Protein AF-A0A2V9YM87-F1 (afdb_monomer)

Secondary structure (DSSP, 8-state):
--HHHHHHHHHHHHHHHHHHHHTTS-HHHHSSBPS------TTS----BHHHHHHHHHHHHHHHHHHHHT----TT---GGGGSHHHHHHHHHHHHHHHHHHHHHHHHTT-TT--

pLDDT: mean 88.63, std 9.69, range [52.72, 97.25]

Radius of gyration: 15.77 Å; Cα contacts (8 Å, |Δi|>4): 75; chains: 1; bounding box: 38×36×39 Å

Structure (mmCIF, N/CA/C/O backbone):
data_AF-A0A2V9YM87-F1
#
_entry.id   AF-A0A2V9YM87-F1
#
loop_
_atom_site.group_PDB
_atom_site.id
_atom_site.type_symbol
_atom_site.label_atom_id
_atom_site.label_alt_id
_atom_site.label_comp_id
_atom_site.label_asym_id
_atom_site.label_entity_id
_atom_site.label_seq_id
_atom_site.pdbx_PDB_ins_code
_atom_site.Cartn_x
_atom_site.Cartn_y
_atom_site.Cartn_z
_atom_site.occupancy
_atom_site.B_iso_or_equiv
_atom_site.auth_seq_id
_atom_site.auth_comp_id
_atom_site.auth_asym_id
_atom_site.auth_atom_id
_atom_site.pdbx_PDB_model_num
ATOM 1 N N . MET A 1 1 ? 12.913 -17.941 -5.097 1.00 75.94 1 MET A N 1
ATOM 2 C CA . MET A 1 1 ? 12.942 -16.890 -4.069 1.00 75.94 1 MET A CA 1
ATOM 3 C C . MET A 1 1 ? 14.383 -16.559 -3.727 1.00 75.94 1 MET A C 1
ATOM 5 O O . MET A 1 1 ? 14.996 -17.252 -2.919 1.00 75.94 1 MET A O 1
ATOM 9 N N . ASP A 1 2 ? 14.921 -15.537 -4.379 1.00 90.88 2 ASP A N 1
ATOM 10 C CA . ASP A 1 2 ? 16.228 -14.939 -4.093 1.00 90.88 2 ASP A CA 1
ATOM 11 C C . ASP A 1 2 ? 16.101 -13.655 -3.238 1.00 90.88 2 ASP A C 1
ATOM 13 O O . ASP A 1 2 ? 15.045 -13.384 -2.662 1.00 90.88 2 ASP A O 1
ATOM 17 N N . LEU A 1 3 ? 17.192 -12.891 -3.081 1.00 89.88 3 LEU A N 1
ATOM 18 C CA . LEU A 1 3 ? 17.183 -11.644 -2.300 1.00 89.88 3 LEU A CA 1
ATOM 19 C C . LEU A 1 3 ? 16.298 -10.559 -2.921 1.00 89.88 3 LEU A C 1
ATOM 21 O O . LEU A 1 3 ? 15.679 -9.801 -2.178 1.00 89.88 3 LEU A O 1
ATOM 25 N N . PHE A 1 4 ? 16.215 -10.501 -4.250 1.00 88.38 4 PHE A N 1
ATOM 26 C CA . PHE A 1 4 ? 15.336 -9.563 -4.934 1.00 88.38 4 PHE A CA 1
ATOM 27 C C . PHE A 1 4 ? 13.874 -9.931 -4.682 1.00 88.38 4 PHE A C 1
ATOM 29 O O . PHE A 1 4 ? 13.101 -9.060 -4.301 1.00 88.38 4 PHE A O 1
ATOM 36 N N . ASP A 1 5 ? 13.514 -11.213 -4.794 1.00 87.06 5 ASP A N 1
ATOM 37 C CA . ASP A 1 5 ? 12.146 -11.675 -4.529 1.00 87.06 5 ASP A CA 1
ATOM 38 C C . ASP A 1 5 ? 11.716 -11.337 -3.093 1.00 87.06 5 ASP A C 1
ATOM 40 O O . ASP A 1 5 ? 10.591 -10.896 -2.852 1.00 87.06 5 ASP A O 1
ATOM 44 N N . ARG A 1 6 ? 12.634 -11.499 -2.127 1.00 88.12 6 ARG A N 1
ATOM 45 C CA . ARG A 1 6 ? 12.401 -11.111 -0.729 1.00 88.12 6 ARG A CA 1
ATOM 46 C C . ARG A 1 6 ? 12.211 -9.608 -0.583 1.00 88.12 6 ARG A C 1
ATOM 48 O O . ARG A 1 6 ? 11.285 -9.199 0.101 1.00 88.12 6 ARG A O 1
ATOM 55 N N . PHE A 1 7 ? 13.072 -8.801 -1.200 1.00 88.19 7 PHE A N 1
ATOM 56 C CA . PHE A 1 7 ? 12.981 -7.343 -1.141 1.00 88.19 7 PHE A CA 1
ATOM 57 C C . PHE A 1 7 ? 11.679 -6.834 -1.772 1.00 88.19 7 PHE A C 1
ATOM 59 O O . PHE A 1 7 ? 10.909 -6.143 -1.108 1.00 88.19 7 PHE A O 1
ATOM 66 N N . ALA A 1 8 ? 11.404 -7.233 -3.015 1.00 87.25 8 ALA A N 1
ATOM 67 C CA . ALA A 1 8 ? 10.246 -6.788 -3.782 1.00 87.25 8 ALA A CA 1
ATOM 68 C C . ALA A 1 8 ? 8.915 -7.212 -3.137 1.00 87.25 8 ALA A C 1
ATOM 70 O O . ALA A 1 8 ? 7.942 -6.469 -3.208 1.00 87.25 8 ALA A O 1
ATOM 71 N N . GLY A 1 9 ? 8.872 -8.380 -2.484 1.00 87.88 9 GLY A N 1
ATOM 72 C CA . GLY A 1 9 ? 7.667 -8.890 -1.822 1.00 87.88 9 GLY A CA 1
ATOM 73 C C . GLY A 1 9 ? 7.515 -8.520 -0.341 1.00 87.88 9 GLY A C 1
ATOM 74 O O . GLY A 1 9 ? 6.464 -8.797 0.239 1.00 87.88 9 GLY A O 1
ATOM 75 N N . ASN A 1 10 ? 8.531 -7.929 0.302 1.00 90.44 10 ASN A N 1
ATOM 76 C CA . ASN A 1 10 ? 8.540 -7.740 1.758 1.00 90.44 10 ASN A CA 1
ATOM 77 C C . ASN A 1 10 ? 7.395 -6.846 2.247 1.00 90.44 10 ASN A C 1
ATOM 79 O O . ASN A 1 10 ? 6.674 -7.216 3.173 1.00 90.44 10 ASN A O 1
ATOM 83 N N . ASP A 1 11 ? 7.241 -5.671 1.636 1.00 91.62 11 ASP A N 1
ATOM 84 C CA . ASP A 1 11 ? 6.172 -4.725 1.974 1.00 91.62 11 ASP A CA 1
ATOM 85 C C . ASP A 1 11 ? 4.790 -5.376 1.817 1.00 91.62 11 ASP A C 1
ATOM 87 O O . ASP A 1 11 ? 3.955 -5.333 2.720 1.00 91.62 11 ASP A O 1
ATOM 91 N N . SER A 1 12 ? 4.578 -6.063 0.699 1.00 92.25 12 SER A N 1
ATOM 92 C CA . SER A 1 12 ? 3.307 -6.694 0.339 1.00 92.25 12 SER A CA 1
ATOM 93 C C . SER A 1 12 ? 2.926 -7.806 1.297 1.00 92.25 12 SER A C 1
ATOM 95 O O . SER A 1 12 ? 1.762 -7.919 1.679 1.00 92.25 12 SER A O 1
ATOM 97 N N . TRP A 1 13 ? 3.906 -8.604 1.725 1.00 93.88 13 TRP A N 1
ATOM 98 C CA . TRP A 1 13 ? 3.692 -9.659 2.706 1.00 93.88 13 TRP A CA 1
ATOM 99 C C . TRP A 1 13 ? 3.226 -9.089 4.053 1.00 93.88 13 TRP A C 1
ATOM 101 O O . TRP A 1 13 ? 2.230 -9.567 4.603 1.00 93.88 13 TRP A O 1
ATOM 111 N N . HIS A 1 14 ? 3.887 -8.036 4.550 1.00 95.25 14 HIS A N 1
ATOM 112 C CA . HIS A 1 14 ? 3.524 -7.394 5.818 1.00 95.25 14 HIS A CA 1
ATOM 113 C C . HIS A 1 14 ? 2.173 -6.679 5.724 1.00 95.25 14 HIS A C 1
ATOM 115 O O . HIS A 1 14 ? 1.313 -6.870 6.584 1.00 95.25 14 HIS A O 1
ATOM 121 N N . THR A 1 15 ? 1.951 -5.900 4.665 1.00 95.81 15 THR A N 1
ATOM 122 C CA . THR A 1 15 ? 0.696 -5.167 4.469 1.00 95.81 15 THR A CA 1
ATOM 123 C C . THR A 1 15 ? -0.489 -6.114 4.283 1.00 95.81 15 THR A C 1
ATOM 125 O O . THR A 1 15 ? -1.556 -5.862 4.843 1.00 95.81 15 THR A O 1
ATOM 128 N N . ARG A 1 16 ? -0.312 -7.250 3.591 1.00 96.81 16 ARG A N 1
ATOM 12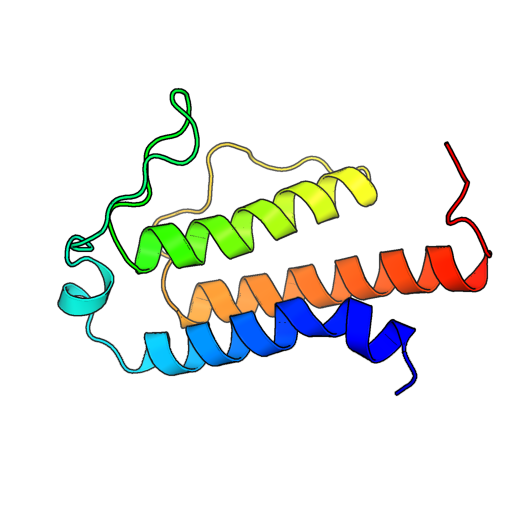9 C CA . ARG A 1 16 ? -1.343 -8.296 3.506 1.00 96.81 16 ARG A CA 1
ATOM 130 C C . ARG A 1 16 ? -1.719 -8.820 4.892 1.00 96.81 16 ARG A C 1
ATOM 132 O O . ARG A 1 16 ? -2.899 -8.810 5.221 1.00 96.81 16 ARG A O 1
ATOM 139 N N . HIS A 1 17 ? -0.740 -9.206 5.713 1.00 96.50 17 HIS A N 1
ATOM 140 C CA . HIS A 1 17 ? -1.018 -9.704 7.065 1.00 96.50 17 HIS A CA 1
ATOM 141 C C . HIS A 1 17 ? -1.747 -8.653 7.911 1.00 96.50 17 HIS A C 1
ATOM 143 O O . HIS A 1 17 ? -2.707 -8.974 8.608 1.00 96.50 17 HIS A O 1
ATOM 149 N N . LEU A 1 18 ? -1.348 -7.379 7.822 1.00 96.00 18 LEU A N 1
ATOM 150 C CA . LEU A 1 18 ? -2.046 -6.287 8.508 1.00 96.00 18 LEU A CA 1
ATOM 151 C C . LEU A 1 18 ? -3.513 -6.168 8.071 1.00 96.00 18 LEU A C 1
ATOM 153 O O . LEU A 1 18 ? -4.386 -5.988 8.919 1.00 96.00 18 LEU A O 1
ATOM 157 N N . LEU A 1 19 ? -3.795 -6.289 6.771 1.00 97.25 19 LEU A N 1
ATOM 158 C CA . LEU A 1 19 ? -5.157 -6.235 6.234 1.00 97.25 19 LEU A CA 1
ATOM 159 C C . LEU A 1 19 ? -5.995 -7.453 6.633 1.00 97.25 19 LEU A C 1
ATOM 161 O O . LEU A 1 19 ? -7.178 -7.300 6.933 1.00 97.25 19 LEU A O 1
ATOM 165 N N . GLU A 1 20 ? -5.393 -8.640 6.690 1.00 97.12 20 GLU A N 1
ATOM 166 C CA . GLU A 1 20 ? -6.047 -9.863 7.168 1.00 97.12 20 GLU A CA 1
ATOM 167 C C . GLU A 1 20 ? -6.448 -9.745 8.644 1.00 97.12 20 GLU A C 1
ATOM 169 O O . GLU A 1 20 ? -7.577 -10.079 9.001 1.00 97.12 20 GLU A O 1
ATOM 174 N N . TYR A 1 21 ? -5.587 -9.179 9.498 1.00 96.94 21 TYR A N 1
ATOM 175 C CA . TYR A 1 21 ? -5.966 -8.868 10.879 1.00 96.94 21 TYR A CA 1
ATOM 176 C C . TYR A 1 21 ? -7.046 -7.786 10.946 1.00 96.94 21 TYR A C 1
ATOM 178 O O . TYR A 1 21 ? -8.021 -7.933 11.686 1.00 96.94 21 TYR A O 1
ATOM 186 N N . ALA A 1 22 ? -6.917 -6.719 10.155 1.00 96.56 22 ALA A N 1
ATOM 187 C CA . ALA A 1 22 ? -7.901 -5.641 10.115 1.00 96.56 22 ALA A CA 1
ATOM 188 C C . ALA A 1 22 ? -9.290 -6.128 9.669 1.00 96.56 22 ALA A C 1
ATOM 190 O O . ALA A 1 22 ? -10.296 -5.611 10.146 1.00 96.56 22 ALA A O 1
ATOM 191 N N . ALA A 1 23 ? -9.361 -7.156 8.818 1.00 96.06 23 ALA A N 1
ATOM 192 C CA . ALA A 1 23 ? -10.611 -7.775 8.379 1.00 96.06 23 ALA A CA 1
ATOM 193 C C . ALA A 1 23 ? -11.397 -8.463 9.510 1.00 96.06 23 ALA A C 1
ATOM 195 O O . ALA A 1 23 ? -12.577 -8.757 9.330 1.00 96.06 23 ALA A O 1
ATOM 196 N N . THR A 1 24 ? -10.767 -8.716 10.663 1.00 96.81 24 THR A N 1
ATOM 197 C CA . THR A 1 24 ? -11.425 -9.283 11.856 1.00 96.81 24 THR A CA 1
ATOM 198 C C . THR A 1 24 ? -12.016 -8.222 12.790 1.00 96.81 24 THR A C 1
ATOM 200 O O . THR A 1 24 ? -12.698 -8.564 13.755 1.00 96.81 24 THR A O 1
ATOM 203 N N . LEU A 1 25 ? -11.752 -6.939 12.525 1.00 96.81 25 LEU A N 1
ATOM 204 C CA . LEU A 1 25 ? -12.196 -5.822 13.352 1.00 96.81 25 LEU A CA 1
ATOM 205 C C . LEU A 1 25 ? -13.575 -5.313 12.923 1.00 96.81 25 LEU A C 1
ATOM 207 O O . LEU A 1 25 ? -13.962 -5.386 11.759 1.00 96.81 25 LEU A O 1
ATOM 211 N N . THR A 1 26 ? -14.296 -4.746 13.884 1.00 96.44 26 THR A N 1
ATOM 212 C CA . THR A 1 26 ? -15.538 -4.000 13.635 1.00 96.44 26 THR A CA 1
ATOM 213 C C . THR A 1 26 ? -15.255 -2.637 13.000 1.00 96.44 26 THR A C 1
ATOM 215 O O . THR A 1 26 ? -14.157 -2.089 13.138 1.00 96.44 26 THR A O 1
ATOM 218 N N . GLU A 1 27 ? -16.261 -2.053 12.346 1.00 94.56 27 GLU A N 1
ATOM 219 C CA . GLU A 1 27 ? -16.175 -0.703 11.775 1.00 94.56 27 GLU A CA 1
ATOM 220 C C . GLU A 1 27 ? -15.805 0.329 12.857 1.00 94.56 27 GLU A C 1
ATOM 222 O O . GLU A 1 27 ? -14.919 1.159 12.659 1.00 94.56 27 GLU A O 1
ATOM 227 N N . GLU A 1 28 ? -16.384 0.208 14.054 1.00 95.62 28 GLU A N 1
ATOM 228 C CA . GLU A 1 28 ? -16.095 1.084 15.191 1.00 95.62 28 GLU A CA 1
ATOM 229 C C . GLU A 1 28 ? -14.635 0.983 15.648 1.00 95.62 28 GLU A C 1
ATOM 231 O O . GLU A 1 28 ? -14.037 1.982 16.045 1.00 95.62 28 GLU A O 1
ATOM 236 N N . GLN A 1 29 ? -14.041 -0.213 15.601 1.00 95.56 29 GLN A N 1
ATOM 237 C CA . GLN A 1 29 ? -12.629 -0.408 15.935 1.00 95.56 29 GLN A CA 1
ATOM 238 C C . GLN A 1 29 ? -11.701 0.154 14.853 1.00 95.56 29 GLN A C 1
ATOM 240 O O . GLN A 1 29 ? -10.670 0.735 15.193 1.00 95.56 29 GLN A O 1
ATOM 245 N N . LEU A 1 30 ? -12.060 0.009 13.575 1.00 94.25 30 LEU A N 1
ATOM 246 C CA . LEU A 1 30 ? -11.294 0.542 12.442 1.00 94.25 30 LEU A CA 1
ATOM 247 C C . LEU A 1 30 ? -11.271 2.075 12.426 1.00 94.25 30 LEU A C 1
ATOM 249 O O . LEU A 1 30 ? -10.249 2.671 12.069 1.00 94.25 30 LEU A O 1
ATOM 253 N N . ASP A 1 31 ? -12.381 2.693 12.832 1.00 93.12 31 ASP A N 1
ATOM 254 C CA . ASP A 1 31 ? -12.586 4.142 12.811 1.00 93.12 31 ASP A CA 1
ATOM 255 C C . ASP A 1 31 ? -12.348 4.816 14.171 1.00 93.12 31 ASP A C 1
ATOM 257 O O . ASP A 1 31 ? -12.441 6.041 14.295 1.00 93.12 31 ASP A O 1
ATOM 261 N N . ARG A 1 32 ? -11.966 4.043 15.194 1.00 92.94 32 ARG A N 1
ATOM 262 C CA . ARG A 1 32 ? -11.548 4.591 16.484 1.00 92.94 32 ARG A CA 1
ATOM 263 C C . ARG A 1 32 ? -10.286 5.451 16.311 1.00 92.94 32 ARG A C 1
ATOM 265 O O . ARG A 1 32 ? -9.319 4.991 15.697 1.00 92.94 32 ARG A O 1
ATOM 272 N N . PRO A 1 33 ? -10.240 6.659 16.909 1.00 90.62 33 PRO A N 1
ATOM 273 C CA . PRO A 1 33 ? -9.033 7.470 16.916 1.00 90.62 33 PRO A CA 1
ATOM 274 C C . PRO A 1 33 ? -7.842 6.728 17.530 1.00 90.62 33 PRO A C 1
ATOM 276 O O . PRO A 1 33 ? -7.947 6.170 18.628 1.00 90.62 33 PRO A O 1
ATOM 279 N N . LEU A 1 34 ? -6.707 6.737 16.834 1.00 87.44 34 LEU A N 1
ATOM 280 C CA . LEU A 1 34 ? -5.463 6.168 17.335 1.00 87.44 34 LEU A CA 1
ATOM 281 C C . LEU A 1 34 ? -4.897 7.062 18.455 1.00 87.44 34 LEU A C 1
ATOM 283 O O . LEU A 1 34 ? -4.881 8.284 18.310 1.00 87.44 34 LEU A O 1
ATOM 287 N N . PRO A 1 35 ? -4.406 6.483 19.567 1.00 78.56 35 PRO A N 1
ATOM 288 C CA . PRO A 1 35 ? -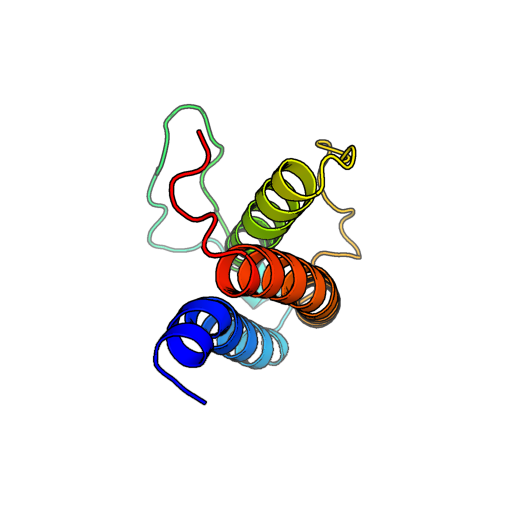3.893 7.254 20.704 1.00 78.56 35 PRO A CA 1
ATOM 289 C C . PRO A 1 35 ? -2.580 7.981 20.383 1.00 78.56 35 PRO A C 1
ATOM 291 O O . PRO A 1 35 ? -2.255 8.980 21.018 1.00 78.56 35 PRO A O 1
ATOM 294 N N . THR A 1 36 ? -1.844 7.493 19.384 1.00 71.38 36 THR A N 1
ATOM 295 C CA . THR A 1 36 ? -0.561 8.041 18.947 1.00 71.38 36 THR A CA 1
ATOM 296 C C . THR A 1 36 ? -0.726 8.616 17.545 1.00 71.38 36 THR A C 1
ATOM 298 O O . THR A 1 36 ? -0.370 7.982 16.553 1.00 71.38 36 THR A O 1
ATOM 301 N N . VAL A 1 37 ? -1.311 9.809 17.444 1.00 65.38 37 VAL A N 1
ATOM 302 C CA . VAL A 1 37 ? -1.311 10.556 16.181 1.00 65.38 37 VAL A CA 1
ATOM 303 C C . VAL A 1 37 ? 0.079 11.165 16.016 1.00 65.38 37 VAL A C 1
ATOM 305 O O . VAL A 1 37 ? 0.399 12.173 16.640 1.00 65.38 37 VAL A O 1
ATOM 308 N N . VAL A 1 38 ? 0.926 10.528 15.208 1.00 64.69 38 VAL A N 1
ATOM 309 C CA . VAL A 1 38 ? 2.200 11.121 14.788 1.00 64.69 38 VAL A CA 1
ATOM 310 C C . VAL A 1 38 ? 1.907 12.024 13.598 1.00 64.69 38 VAL A C 1
ATOM 312 O O . VAL A 1 38 ? 1.528 11.548 12.527 1.00 64.69 38 VAL A O 1
ATOM 315 N N . GLU A 1 39 ? 2.058 13.331 13.787 1.00 67.19 39 GLU A N 1
ATOM 316 C CA . GLU A 1 39 ? 2.091 14.276 12.675 1.00 67.19 39 GLU A CA 1
ATOM 317 C C . GLU A 1 39 ? 3.378 14.028 11.881 1.00 67.19 39 GLU A C 1
ATOM 319 O O . GLU A 1 39 ? 4.469 14.407 12.298 1.00 67.19 39 GLU A O 1
ATOM 324 N N . LEU A 1 40 ? 3.260 13.285 10.775 1.00 64.75 40 LEU A N 1
ATOM 325 C CA . LEU A 1 40 ? 4.414 12.903 9.957 1.00 64.75 40 LEU A CA 1
ATOM 326 C C . LEU A 1 40 ? 4.922 14.077 9.115 1.00 64.75 40 LEU A C 1
ATOM 328 O O . LEU A 1 40 ? 6.128 14.236 8.965 1.00 64.75 40 LEU A O 1
ATOM 332 N N . LEU A 1 41 ? 4.009 14.871 8.546 1.00 67.06 41 LEU A N 1
ATOM 333 C CA . LEU A 1 41 ? 4.316 16.012 7.683 1.00 67.06 41 LEU A CA 1
ATOM 334 C C . LEU A 1 41 ? 3.283 17.124 7.933 1.00 67.06 41 LEU A C 1
ATOM 336 O O . LEU A 1 41 ? 2.091 16.832 7.853 1.00 67.06 41 LEU A O 1
ATOM 340 N N . PRO A 1 42 ? 3.694 18.388 8.146 1.00 66.12 42 PRO A N 1
ATOM 341 C CA . PRO A 1 42 ? 2.777 19.472 8.522 1.00 66.12 42 PRO A CA 1
ATOM 342 C C . PRO A 1 42 ? 1.785 19.882 7.419 1.00 66.12 42 PRO A C 1
ATOM 344 O O . PRO A 1 42 ? 0.824 20.600 7.674 1.00 66.12 42 PRO A O 1
ATOM 347 N N . TRP A 1 43 ? 1.995 19.431 6.179 1.00 66.62 43 TRP A N 1
ATOM 348 C CA . TRP A 1 43 ? 1.087 19.653 5.045 1.00 66.62 43 TRP A CA 1
ATOM 349 C C . TRP A 1 43 ? 0.223 18.431 4.703 1.00 66.62 43 TRP A C 1
ATOM 351 O O . TRP A 1 43 ? -0.519 18.467 3.721 1.00 66.62 43 TRP A O 1
ATOM 361 N N . ARG A 1 44 ? 0.320 17.334 5.465 1.00 64.31 44 ARG A N 1
ATOM 362 C CA . ARG A 1 44 ? -0.505 16.137 5.271 1.00 64.31 44 ARG A CA 1
ATOM 363 C C . ARG A 1 44 ? -1.416 15.971 6.475 1.00 64.31 44 ARG A C 1
ATOM 365 O O . ARG A 1 44 ? -0.949 15.987 7.608 1.00 64.31 44 ARG A O 1
ATOM 372 N N . GLU A 1 45 ? -2.706 15.753 6.238 1.00 68.81 45 GLU A N 1
ATOM 373 C CA . GLU A 1 45 ? -3.600 15.373 7.328 1.00 68.81 45 GLU A CA 1
ATOM 374 C C . GLU A 1 45 ? -3.088 14.088 7.990 1.00 68.81 45 GLU A C 1
ATOM 376 O O . GLU A 1 45 ? -2.889 13.063 7.330 1.00 68.81 45 GLU A O 1
ATOM 381 N N . SER A 1 46 ? -2.845 14.148 9.301 1.00 68.69 46 SER A N 1
ATOM 382 C CA . SER A 1 46 ? -2.423 12.981 10.068 1.00 68.69 46 SER A CA 1
ATOM 383 C C . SER A 1 46 ? -3.485 11.890 9.988 1.00 68.69 46 SER A C 1
ATOM 385 O O . SER A 1 46 ? -4.674 12.163 10.158 1.00 68.69 46 SER A O 1
ATOM 387 N N . ASN A 1 47 ? -3.055 10.643 9.793 1.00 70.38 47 ASN A N 1
ATOM 388 C CA . ASN A 1 47 ? -3.937 9.485 9.913 1.00 70.38 47 ASN A CA 1
ATOM 389 C C . ASN A 1 47 ? -4.514 9.432 11.325 1.00 70.38 47 ASN A C 1
ATOM 391 O O . ASN A 1 47 ? -3.772 9.249 12.290 1.00 70.38 47 ASN A O 1
ATOM 395 N N . LYS A 1 48 ? -5.831 9.595 11.448 1.00 83.31 48 LYS A N 1
ATOM 396 C CA . LYS A 1 48 ? -6.514 9.608 12.744 1.00 83.31 48 LYS A CA 1
ATOM 397 C C . LYS A 1 48 ? -7.011 8.223 13.127 1.00 83.31 48 LYS A C 1
ATOM 399 O O . LYS A 1 48 ? -7.163 7.968 14.313 1.00 83.31 48 LYS A O 1
ATOM 404 N N . THR A 1 49 ? -7.232 7.334 12.160 1.00 91.38 49 THR A N 1
ATOM 405 C CA . THR A 1 49 ? -7.788 5.991 12.385 1.00 91.38 49 THR A CA 1
ATOM 406 C C . THR A 1 49 ? -6.951 4.901 11.714 1.00 91.38 49 THR A C 1
ATOM 408 O O . THR A 1 49 ? -6.148 5.177 10.815 1.00 91.38 49 THR A O 1
ATOM 411 N N . LEU A 1 50 ? -7.150 3.644 12.127 1.00 92.38 50 LEU A N 1
ATOM 412 C CA . LEU A 1 50 ? -6.497 2.493 11.499 1.00 92.38 50 LEU A CA 1
ATOM 413 C C . LEU A 1 50 ? -6.886 2.376 10.019 1.00 92.38 50 LEU A C 1
ATOM 415 O O . LEU A 1 50 ? -6.023 2.124 9.179 1.00 92.38 50 LEU A O 1
ATOM 419 N N . ARG A 1 51 ? -8.159 2.626 9.684 1.00 93.06 51 ARG A N 1
ATOM 420 C CA . ARG A 1 51 ? -8.630 2.613 8.293 1.00 93.06 51 ARG A CA 1
ATOM 421 C C . ARG A 1 51 ? -7.871 3.606 7.419 1.00 93.06 51 ARG A C 1
ATOM 423 O O . ARG A 1 51 ? -7.405 3.234 6.347 1.00 93.06 51 ARG A O 1
ATOM 430 N N . GLN A 1 52 ? -7.721 4.844 7.888 1.00 89.88 52 GLN A N 1
ATOM 431 C CA . GLN A 1 52 ? -6.996 5.886 7.156 1.00 89.88 52 GLN A CA 1
ATOM 432 C C . GLN A 1 52 ? -5.517 5.532 6.988 1.00 89.88 52 GLN A C 1
ATOM 434 O O . GLN A 1 52 ? -4.950 5.746 5.919 1.00 89.88 52 GLN A O 1
ATOM 439 N N . LEU A 1 53 ? -4.896 4.949 8.018 1.00 90.19 53 LEU A N 1
ATOM 440 C CA . LEU A 1 53 ? -3.507 4.507 7.947 1.00 90.19 53 LEU A CA 1
ATOM 441 C C . LEU A 1 53 ? -3.309 3.422 6.880 1.00 90.19 53 LEU A C 1
ATOM 443 O O . LEU A 1 53 ? -2.432 3.562 6.030 1.00 90.19 53 LEU A O 1
ATOM 447 N N . LEU A 1 54 ? -4.138 2.374 6.900 1.00 93.25 54 LEU A N 1
ATOM 448 C CA . LEU A 1 54 ? -4.085 1.286 5.920 1.00 93.25 54 LEU A CA 1
ATOM 449 C C . LEU A 1 54 ? -4.383 1.794 4.504 1.00 93.25 54 LEU A C 1
ATOM 451 O O . LEU A 1 54 ? -3.664 1.457 3.566 1.00 93.25 54 LEU A O 1
ATOM 455 N N . GLU A 1 55 ? -5.390 2.659 4.354 1.00 92.31 55 GLU A N 1
ATOM 456 C CA . GLU A 1 55 ? -5.698 3.334 3.090 1.00 92.31 55 GLU A CA 1
ATOM 457 C C . GLU A 1 55 ? -4.479 4.092 2.558 1.00 92.31 55 GLU A C 1
ATOM 459 O O . GLU A 1 55 ? -4.144 3.958 1.383 1.00 92.31 55 GLU A O 1
ATOM 464 N N . ASN A 1 56 ? -3.786 4.843 3.415 1.00 89.50 56 ASN A N 1
ATOM 465 C CA . ASN A 1 56 ? -2.631 5.635 3.012 1.00 89.50 56 ASN A CA 1
ATOM 466 C C . ASN A 1 56 ? -1.412 4.789 2.630 1.00 89.50 56 ASN A C 1
ATOM 468 O O . ASN A 1 56 ? -0.672 5.201 1.735 1.00 89.50 56 ASN A O 1
ATOM 472 N N . ILE A 1 57 ? -1.202 3.627 3.256 1.00 92.06 57 ILE A N 1
ATOM 473 C CA . ILE A 1 57 ? -0.158 2.675 2.840 1.00 92.06 57 ILE A CA 1
ATOM 474 C C . ILE A 1 57 ? -0.433 2.208 1.404 1.00 92.06 57 ILE A C 1
ATOM 476 O O . ILE A 1 57 ? 0.427 2.343 0.534 1.00 92.06 57 ILE A O 1
ATOM 480 N N . ILE A 1 58 ? -1.659 1.746 1.134 1.00 94.00 58 ILE A N 1
ATOM 481 C CA . ILE A 1 58 ? -2.052 1.248 -0.192 1.00 94.00 58 ILE A CA 1
ATOM 482 C C . ILE A 1 58 ? -2.028 2.357 -1.244 1.00 94.00 58 ILE A C 1
ATOM 484 O O . ILE A 1 58 ? -1.435 2.180 -2.305 1.00 94.00 58 ILE A O 1
ATOM 488 N N . PHE A 1 59 ? -2.605 3.519 -0.939 1.00 92.12 59 PHE A N 1
ATOM 489 C CA . PHE A 1 59 ? -2.660 4.646 -1.867 1.00 92.12 59 PHE A CA 1
ATOM 490 C C . PHE A 1 59 ? -1.264 5.151 -2.245 1.00 92.12 59 PHE A C 1
ATOM 492 O O . PHE A 1 59 ? -1.002 5.435 -3.408 1.00 92.12 59 PHE A O 1
ATOM 499 N N . THR A 1 60 ? -0.329 5.201 -1.290 1.00 91.00 60 THR A N 1
ATOM 500 C CA . THR A 1 60 ? 1.061 5.591 -1.584 1.00 91.00 60 THR A CA 1
ATOM 501 C C . THR A 1 60 ? 1.708 4.617 -2.571 1.00 91.00 60 THR A C 1
ATOM 503 O O . THR A 1 60 ? 2.387 5.045 -3.503 1.00 91.00 60 THR A O 1
ATOM 506 N N . LYS A 1 61 ? 1.468 3.310 -2.408 1.00 93.81 61 LYS A N 1
ATOM 507 C CA . LYS A 1 61 ? 1.970 2.286 -3.330 1.00 93.81 61 LYS A CA 1
ATOM 508 C C . LYS A 1 61 ? 1.351 2.412 -4.724 1.00 93.81 61 LYS A C 1
ATOM 510 O O . LYS A 1 61 ? 2.072 2.306 -5.713 1.00 93.81 61 LYS A O 1
ATOM 515 N N . GLU A 1 62 ? 0.047 2.671 -4.808 1.00 94.62 62 GLU A N 1
ATOM 516 C CA . GLU A 1 62 ? -0.664 2.912 -6.073 1.00 94.62 62 GLU A CA 1
ATOM 517 C C . GLU A 1 62 ? -0.086 4.118 -6.823 1.00 94.62 62 GLU A C 1
ATOM 519 O O . GLU A 1 62 ? 0.218 3.994 -8.006 1.00 94.62 62 GLU A O 1
ATOM 524 N N . VAL A 1 63 ? 0.152 5.238 -6.126 1.00 93.44 63 VAL A N 1
ATOM 525 C CA . VAL A 1 63 ? 0.740 6.457 -6.710 1.00 93.44 63 VAL A CA 1
ATOM 526 C C . VAL A 1 63 ? 2.117 6.182 -7.308 1.00 93.44 63 VAL A C 1
ATOM 528 O O . VAL A 1 63 ? 2.363 6.527 -8.462 1.00 93.44 63 VAL A O 1
ATOM 531 N N . TRP A 1 64 ? 3.012 5.531 -6.561 1.00 93.06 64 TRP A N 1
ATOM 532 C CA . TRP A 1 64 ? 4.349 5.217 -7.074 1.00 93.06 64 TRP A CA 1
ATOM 533 C C . TRP A 1 64 ? 4.318 4.207 -8.218 1.00 93.06 64 TRP A C 1
ATOM 535 O O . TRP A 1 64 ? 5.076 4.344 -9.173 1.00 93.06 64 TRP A O 1
ATOM 545 N N . THR A 1 65 ? 3.419 3.225 -8.159 1.00 95.06 65 THR A N 1
ATOM 546 C CA . THR A 1 65 ? 3.255 2.249 -9.243 1.00 95.06 65 THR A CA 1
ATOM 547 C C . THR A 1 65 ? 2.752 2.933 -10.514 1.00 95.06 65 THR A C 1
ATOM 549 O O . THR A 1 65 ? 3.305 2.708 -11.585 1.00 95.06 65 THR A O 1
ATOM 552 N N . ALA A 1 66 ? 1.762 3.824 -10.404 1.00 94.56 66 ALA A N 1
ATOM 553 C CA . ALA A 1 66 ? 1.250 4.599 -11.532 1.00 94.56 66 ALA A CA 1
ATOM 554 C C . ALA A 1 66 ? 2.327 5.514 -12.135 1.00 94.56 66 ALA A C 1
ATOM 556 O O . ALA A 1 66 ? 2.506 5.525 -13.353 1.00 94.56 66 ALA A O 1
ATOM 557 N N . ALA A 1 67 ? 3.097 6.205 -11.286 1.00 94.00 67 ALA A N 1
ATOM 558 C CA . ALA A 1 67 ? 4.206 7.052 -11.717 1.00 94.00 67 ALA A CA 1
ATOM 559 C C . ALA A 1 67 ? 5.283 6.260 -12.477 1.00 94.00 67 ALA A C 1
ATOM 561 O O . ALA A 1 67 ? 5.722 6.692 -13.540 1.00 94.00 67 ALA A O 1
ATOM 562 N N . LEU A 1 68 ? 5.670 5.081 -11.974 1.00 93.12 68 LEU A N 1
ATOM 563 C CA . LEU A 1 68 ? 6.648 4.206 -12.629 1.00 93.12 68 LEU A CA 1
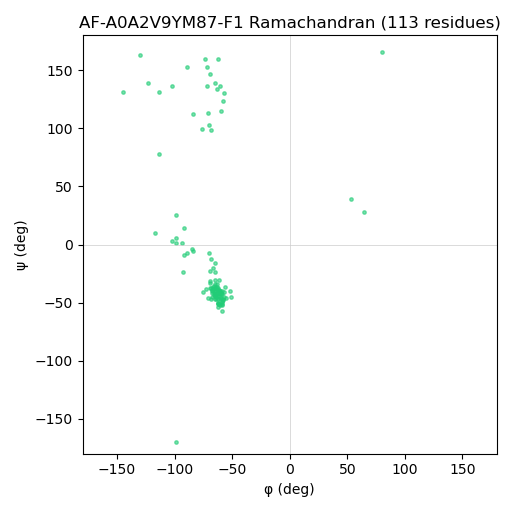ATOM 564 C C . LEU A 1 68 ? 6.118 3.587 -13.931 1.00 93.12 68 LEU A C 1
ATOM 566 O O . LEU A 1 68 ? 6.893 3.368 -14.859 1.00 93.12 68 LEU A O 1
ATOM 570 N N . SER A 1 69 ? 4.812 3.328 -14.023 1.00 93.38 69 SER A N 1
ATOM 571 C CA . SER A 1 69 ? 4.172 2.822 -15.246 1.00 93.38 69 SER A CA 1
ATOM 572 C C . SER A 1 69 ? 3.798 3.922 -16.248 1.00 93.38 69 SER A C 1
ATOM 574 O O . SER A 1 69 ? 3.333 3.599 -17.341 1.00 93.38 69 SER A O 1
ATOM 576 N N . GLY A 1 70 ? 3.972 5.204 -15.905 1.00 93.50 70 GLY A N 1
ATOM 577 C CA . GLY A 1 70 ? 3.572 6.335 -16.748 1.00 93.50 70 GLY A CA 1
ATOM 578 C C . GLY A 1 70 ? 2.058 6.431 -16.977 1.00 93.50 70 GLY A C 1
ATOM 579 O O . GLY A 1 70 ? 1.626 6.903 -18.026 1.00 93.50 70 GLY A O 1
ATOM 580 N N . VAL A 1 71 ? 1.254 5.940 -16.030 1.00 92.75 71 VAL A N 1
ATOM 581 C CA . VAL A 1 71 ? -0.214 5.936 -16.110 1.00 92.75 71 VAL A CA 1
ATOM 582 C C . VAL A 1 71 ? -0.776 7.052 -15.235 1.00 92.75 71 VAL A C 1
ATOM 584 O O . VAL A 1 71 ? -0.352 7.222 -14.093 1.00 92.75 71 VAL A O 1
ATOM 587 N N . ASP A 1 72 ? -1.767 7.781 -15.747 1.00 90.25 72 ASP A N 1
ATOM 588 C CA . ASP A 1 72 ? -2.482 8.792 -14.967 1.00 90.25 72 ASP A CA 1
ATOM 589 C C . ASP A 1 72 ? -3.261 8.156 -13.806 1.00 90.25 72 ASP A C 1
ATOM 591 O O . ASP A 1 72 ? -3.917 7.120 -13.954 1.00 90.25 72 ASP A O 1
ATOM 595 N N . MET A 1 73 ? -3.236 8.815 -12.647 1.00 86.50 73 MET A N 1
ATOM 596 C CA . MET A 1 73 ? -3.949 8.380 -11.450 1.00 86.50 73 MET A CA 1
ATOM 597 C C . MET A 1 73 ? -4.894 9.468 -10.946 1.00 86.50 73 MET A C 1
ATOM 599 O O . MET A 1 73 ? -4.544 10.647 -10.891 1.00 86.50 73 MET A O 1
ATOM 603 N N . ASP A 1 74 ? -6.092 9.058 -10.528 1.00 84.44 74 ASP A N 1
ATOM 604 C CA . ASP A 1 74 ? -7.014 9.947 -9.830 1.00 84.44 74 ASP A CA 1
ATOM 605 C C . ASP A 1 74 ? -6.501 10.250 -8.414 1.00 84.44 74 ASP A C 1
ATOM 607 O O . ASP A 1 74 ? -6.452 9.381 -7.538 1.00 84.44 74 ASP A O 1
ATOM 611 N N . MET A 1 75 ? -6.141 11.513 -8.193 1.00 83.25 75 MET A N 1
ATOM 612 C CA . MET A 1 75 ? -5.605 12.002 -6.924 1.00 83.25 75 MET A CA 1
ATOM 613 C C . MET A 1 75 ? -6.692 12.380 -5.909 1.00 83.25 75 MET A C 1
ATOM 615 O O . MET A 1 75 ? -6.362 12.690 -4.766 1.00 83.25 75 MET A O 1
ATOM 619 N N . ASN A 1 76 ? -7.979 12.321 -6.278 1.00 79.75 76 ASN A N 1
ATOM 620 C CA . ASN A 1 76 ? -9.090 12.578 -5.350 1.00 79.75 76 ASN A CA 1
ATOM 621 C C . ASN A 1 76 ? -9.263 11.469 -4.297 1.00 79.75 76 ASN A C 1
ATOM 623 O O . ASN A 1 76 ? -10.029 11.620 -3.342 1.00 79.75 76 ASN A O 1
ATOM 627 N N . GLY A 1 77 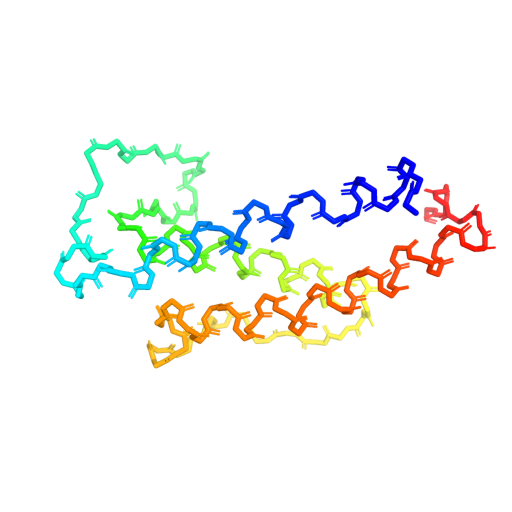? -8.518 10.372 -4.444 1.00 68.69 77 GLY A N 1
ATOM 628 C CA . GLY A 1 77 ? -8.503 9.261 -3.510 1.00 68.69 77 GLY A CA 1
ATOM 629 C C . GLY A 1 77 ? -9.695 8.313 -3.683 1.00 68.69 77 GLY A C 1
ATOM 630 O O . GLY A 1 77 ? -10.685 8.617 -4.350 1.00 68.69 77 GLY A O 1
ATOM 631 N N . PRO A 1 78 ? -9.614 7.118 -3.084 1.00 77.06 78 PRO A N 1
ATOM 632 C CA . PRO A 1 78 ? -10.617 6.078 -3.253 1.00 77.06 78 PRO A CA 1
ATOM 633 C C . PRO A 1 78 ? -11.937 6.459 -2.569 1.00 77.06 78 PRO A C 1
ATOM 635 O O . PRO A 1 78 ? -11.968 7.075 -1.495 1.00 77.06 78 PRO A O 1
ATOM 638 N N . SER A 1 79 ? -13.052 6.025 -3.155 1.00 81.81 79 SER A N 1
ATOM 639 C CA . SER A 1 79 ? -14.380 6.185 -2.549 1.00 81.81 79 SER A CA 1
ATOM 640 C C . SER A 1 79 ? -14.488 5.433 -1.213 1.00 81.81 79 SER A C 1
ATOM 642 O O . SER A 1 79 ? -13.727 4.503 -0.947 1.00 81.81 79 SER A O 1
ATOM 644 N N . LYS A 1 80 ? -15.451 5.795 -0.350 1.00 76.62 80 LYS A N 1
ATOM 645 C CA . LYS A 1 80 ? -15.614 5.155 0.975 1.00 76.62 80 LYS A CA 1
ATOM 646 C C . LYS A 1 80 ? -15.784 3.632 0.904 1.00 76.62 80 LYS A C 1
ATOM 648 O O . LYS A 1 80 ? -15.248 2.926 1.752 1.00 76.62 80 LYS A O 1
ATOM 653 N N . SER A 1 81 ? -16.480 3.119 -0.112 1.00 79.56 81 SER A N 1
ATOM 654 C CA . SER A 1 81 ? -16.676 1.675 -0.314 1.00 79.56 81 SER A CA 1
ATOM 655 C C . SER A 1 81 ? -15.378 0.931 -0.647 1.00 79.56 81 SER A C 1
ATOM 657 O O . SER A 1 81 ? -15.293 -0.273 -0.432 1.00 79.56 81 SER A O 1
ATOM 659 N N . GLN A 1 82 ? -14.344 1.638 -1.111 1.00 86.69 82 GLN A N 1
ATOM 660 C CA . GLN A 1 82 ? -13.028 1.084 -1.448 1.00 86.69 82 GLN A CA 1
ATOM 661 C C . GLN A 1 82 ? -12.029 1.132 -0.278 1.00 86.69 82 GLN A C 1
ATOM 663 O O . GLN A 1 82 ? -10.820 0.976 -0.481 1.00 86.69 82 GLN A O 1
ATOM 668 N N . ARG A 1 83 ? -12.525 1.373 0.943 1.00 90.31 83 ARG A N 1
ATOM 669 C CA . ARG A 1 83 ? -11.731 1.508 2.176 1.00 90.31 83 ARG A CA 1
ATOM 670 C C . ARG A 1 83 ? -12.048 0.430 3.219 1.00 90.31 83 ARG A C 1
ATOM 672 O O . ARG A 1 83 ? -11.619 0.544 4.366 1.00 90.31 83 ARG A O 1
ATOM 679 N N . SER A 1 84 ? -12.820 -0.600 2.864 1.00 94.50 84 SER A N 1
ATOM 680 C CA . SER A 1 84 ? -12.926 -1.800 3.703 1.00 94.50 84 SER A CA 1
ATOM 681 C C . SER A 1 84 ? -11.620 -2.604 3.636 1.00 94.50 84 SER A C 1
ATOM 683 O O . SER A 1 84 ? -10.935 -2.545 2.610 1.00 94.50 84 SER A O 1
ATOM 685 N N . PRO A 1 85 ? -11.260 -3.380 4.675 1.00 95.94 85 PRO A N 1
ATOM 686 C CA . PRO A 1 85 ? -10.065 -4.225 4.644 1.00 95.94 85 PRO A CA 1
ATOM 687 C C . PRO A 1 85 ? -10.000 -5.142 3.413 1.00 95.94 85 PRO A C 1
ATOM 689 O O . PRO A 1 85 ? -8.952 -5.265 2.786 1.00 95.94 85 PRO A O 1
ATOM 692 N N . GLN A 1 86 ? -11.133 -5.717 3.001 1.00 95.19 86 GLN A N 1
ATOM 693 C CA . GLN A 1 86 ? -11.220 -6.574 1.816 1.00 95.19 86 GLN A CA 1
ATOM 694 C C . GLN A 1 86 ? -10.998 -5.790 0.515 1.00 95.19 86 GLN A C 1
ATOM 696 O O . GLN A 1 86 ? -10.283 -6.261 -0.367 1.00 95.19 86 GLN A O 1
ATOM 701 N N . ALA A 1 87 ? -11.564 -4.585 0.389 1.00 95.75 87 ALA A N 1
ATOM 702 C CA . ALA A 1 87 ? -11.329 -3.742 -0.784 1.00 95.75 87 ALA A CA 1
ATOM 703 C C . ALA A 1 87 ? -9.867 -3.268 -0.858 1.00 95.75 87 ALA A C 1
ATOM 705 O O . ALA A 1 87 ? -9.280 -3.225 -1.938 1.00 95.75 87 ALA A O 1
ATOM 706 N N . LEU A 1 88 ? -9.260 -2.951 0.289 1.00 96.69 88 LEU A N 1
ATOM 707 C CA . LEU A 1 88 ? -7.842 -2.608 0.386 1.00 96.69 88 LEU A CA 1
ATOM 708 C C . LEU A 1 88 ? -6.943 -3.791 0.008 1.00 96.69 88 LEU A C 1
ATOM 710 O O . LEU A 1 88 ? -5.943 -3.588 -0.674 1.00 96.69 88 LEU A O 1
ATOM 714 N N . LEU A 1 89 ? -7.318 -5.020 0.376 1.00 96.56 89 LEU A N 1
ATOM 715 C CA . LEU A 1 89 ? -6.591 -6.227 -0.021 1.00 96.56 89 LEU A CA 1
ATOM 716 C C . LEU A 1 89 ? -6.630 -6.439 -1.540 1.00 96.56 89 LEU A C 1
ATOM 718 O O . LEU A 1 89 ? -5.589 -6.666 -2.148 1.00 96.56 89 LEU A O 1
ATOM 722 N N . GLN A 1 90 ? -7.796 -6.283 -2.171 1.00 95.94 90 GLN A N 1
ATOM 723 C CA . GLN A 1 90 ? -7.922 -6.380 -3.633 1.00 95.94 90 GLN A CA 1
ATOM 724 C C . GLN A 1 90 ? -7.077 -5.320 -4.356 1.00 95.94 90 GLN A C 1
ATOM 726 O O . GLN A 1 90 ? -6.433 -5.595 -5.370 1.00 95.94 90 GLN A O 1
ATOM 731 N N . ARG A 1 91 ? -7.055 -4.094 -3.821 1.00 95.69 91 ARG A N 1
ATOM 732 C CA . ARG A 1 91 ? -6.215 -3.003 -4.333 1.00 95.69 91 ARG A CA 1
ATOM 733 C C . ARG A 1 91 ? -4.725 -3.300 -4.177 1.00 95.69 91 ARG A C 1
ATOM 735 O O . ARG A 1 91 ? -3.966 -3.070 -5.121 1.00 95.69 91 ARG A O 1
ATOM 742 N N . LEU A 1 92 ? -4.319 -3.850 -3.029 1.00 96.44 92 LEU A N 1
ATOM 743 C CA . LEU A 1 92 ? -2.951 -4.302 -2.789 1.00 96.44 92 LEU A CA 1
ATOM 744 C C . LEU A 1 92 ? -2.546 -5.357 -3.816 1.00 96.44 92 LEU A C 1
ATOM 746 O O . LEU A 1 92 ? -1.529 -5.179 -4.466 1.00 96.44 92 LEU A O 1
ATOM 750 N N . GLU A 1 93 ? -3.343 -6.412 -3.999 1.00 95.81 93 GLU A N 1
ATOM 751 C CA . GLU A 1 93 ? -3.040 -7.503 -4.937 1.00 95.81 93 GLU A CA 1
ATOM 752 C C . GLU A 1 93 ? -2.833 -6.997 -6.368 1.00 95.81 93 GLU A C 1
ATOM 754 O O . GLU A 1 93 ? -1.856 -7.363 -7.021 1.00 95.81 93 GLU A O 1
ATOM 759 N N . LYS A 1 94 ? -3.717 -6.109 -6.840 1.00 95.44 94 LYS A N 1
ATOM 760 C CA . LYS A 1 94 ? -3.601 -5.506 -8.173 1.00 95.44 94 LYS A CA 1
ATOM 761 C C . LYS A 1 94 ? -2.320 -4.683 -8.315 1.00 95.44 94 LYS A C 1
ATOM 763 O O . LYS A 1 94 ? -1.594 -4.832 -9.295 1.00 95.44 94 LYS A O 1
ATOM 768 N N . THR A 1 95 ? -2.071 -3.797 -7.357 1.00 95.38 95 THR A N 1
ATOM 769 C CA . THR A 1 95 ? -0.933 -2.869 -7.400 1.00 95.38 95 THR A CA 1
ATOM 770 C C . THR A 1 95 ? 0.387 -3.610 -7.240 1.00 95.38 95 THR A C 1
ATOM 772 O O . THR A 1 95 ? 1.367 -3.289 -7.902 1.00 95.38 95 THR A O 1
ATOM 775 N N . ASP A 1 96 ? 0.408 -4.631 -6.389 1.00 95.00 96 ASP A N 1
ATOM 776 C CA . ASP A 1 96 ? 1.589 -5.438 -6.129 1.00 95.00 96 ASP A CA 1
ATOM 777 C C . ASP A 1 96 ? 2.005 -6.271 -7.340 1.00 95.00 96 ASP A C 1
ATOM 779 O O . ASP A 1 96 ? 3.188 -6.332 -7.662 1.00 95.00 96 ASP A O 1
ATOM 783 N N . ALA A 1 97 ? 1.039 -6.846 -8.062 1.00 94.62 97 ALA A N 1
ATOM 784 C CA . ALA A 1 97 ? 1.319 -7.552 -9.308 1.00 94.62 97 ALA A CA 1
ATOM 785 C C . ALA A 1 97 ? 1.998 -6.635 -10.341 1.00 94.62 97 ALA A C 1
ATOM 787 O O . ALA A 1 97 ? 2.971 -7.038 -10.982 1.00 94.62 97 ALA A O 1
ATOM 788 N N . GLU A 1 98 ? 1.521 -5.395 -10.472 1.00 95.50 98 GLU A N 1
ATOM 789 C CA . GLU A 1 98 ? 2.095 -4.424 -11.405 1.00 95.50 98 GLU A CA 1
ATOM 790 C C . GLU A 1 98 ? 3.471 -3.928 -10.947 1.00 95.50 98 GLU A C 1
ATOM 792 O O . GLU A 1 98 ? 4.419 -3.937 -11.731 1.00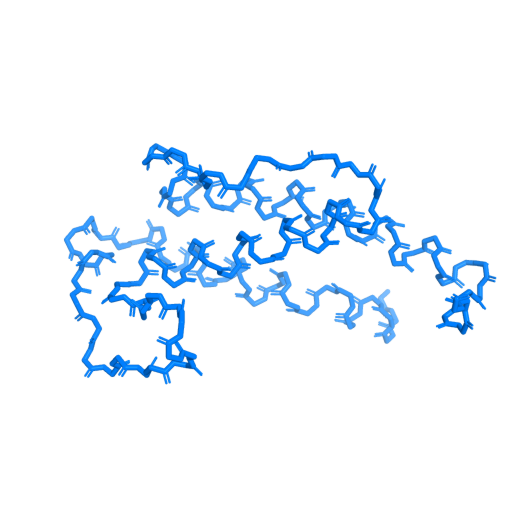 95.50 98 GLU A O 1
ATOM 797 N N . LEU A 1 99 ? 3.633 -3.576 -9.669 1.00 94.56 99 LEU A N 1
ATOM 798 C CA . LEU A 1 99 ? 4.929 -3.153 -9.143 1.00 94.56 99 LE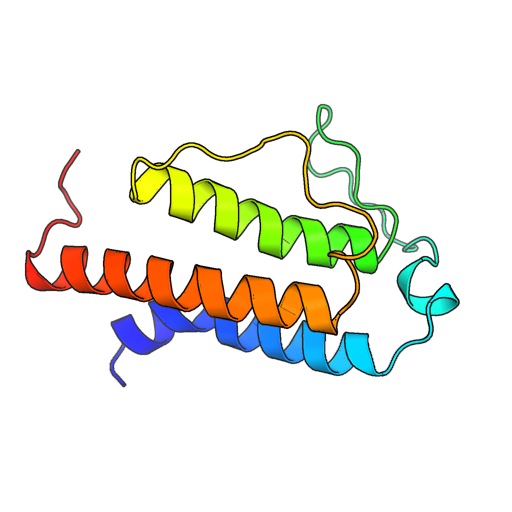U A CA 1
ATOM 799 C C . LEU A 1 99 ? 5.974 -4.270 -9.258 1.00 94.56 99 LEU A C 1
ATOM 801 O O . LEU A 1 99 ? 7.109 -4.020 -9.661 1.00 94.56 99 LEU A O 1
ATOM 805 N N . HIS A 1 100 ? 5.596 -5.516 -8.967 1.00 94.00 100 HIS A N 1
ATOM 806 C CA . HIS A 1 100 ? 6.483 -6.663 -9.126 1.00 94.00 100 HIS A CA 1
ATOM 807 C C . HIS A 1 100 ? 6.902 -6.862 -10.587 1.00 94.00 100 HIS A C 1
ATOM 809 O O . HIS A 1 100 ? 8.071 -7.155 -10.855 1.00 94.00 100 HIS A O 1
ATOM 815 N N . ARG A 1 101 ? 5.983 -6.654 -11.541 1.00 94.50 101 ARG A N 1
ATOM 816 C CA . ARG A 1 101 ? 6.286 -6.678 -12.978 1.00 94.50 101 ARG A CA 1
ATOM 817 C C . ARG A 1 101 ? 7.321 -5.611 -13.345 1.00 94.50 101 ARG A C 1
ATOM 819 O O . ARG A 1 101 ? 8.287 -5.941 -14.026 1.00 94.50 101 ARG A O 1
ATOM 826 N N . ILE A 1 102 ? 7.151 -4.374 -12.870 1.00 94.31 102 ILE A N 1
ATOM 827 C CA . ILE A 1 102 ? 8.091 -3.262 -13.106 1.00 94.31 102 ILE A CA 1
ATOM 828 C C . ILE A 1 102 ? 9.475 -3.587 -12.536 1.00 94.31 102 ILE A C 1
ATOM 830 O O . ILE A 1 102 ? 10.471 -3.518 -13.251 1.00 94.31 102 ILE A O 1
ATOM 834 N N . LEU A 1 103 ? 9.553 -3.981 -11.262 1.00 93.50 103 LEU A N 1
ATOM 835 C CA . LEU A 1 103 ? 10.830 -4.280 -10.608 1.00 93.50 103 LEU A CA 1
ATOM 836 C C . LEU A 1 103 ? 11.547 -5.458 -11.282 1.00 93.50 103 LEU A C 1
ATOM 838 O O . LEU A 1 103 ? 12.772 -5.453 -11.407 1.00 93.50 103 LEU A O 1
ATOM 842 N N . SER A 1 104 ? 10.790 -6.468 -11.720 1.00 93.50 104 SER A N 1
ATOM 843 C CA . SER A 1 104 ? 11.339 -7.621 -12.437 1.00 93.50 104 SER A CA 1
ATOM 844 C C . SER A 1 104 ? 11.863 -7.229 -13.814 1.00 93.50 104 SER A C 1
A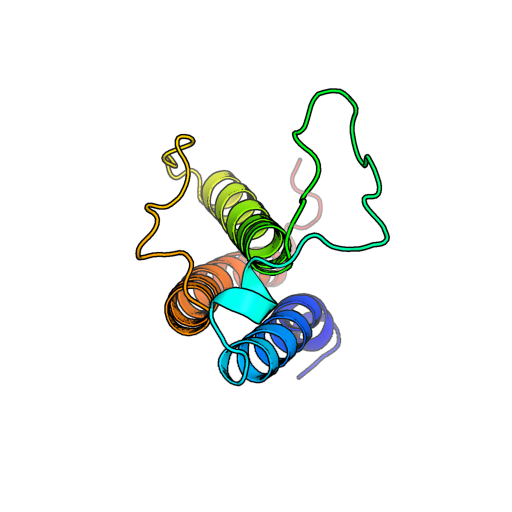TOM 846 O O . SER A 1 104 ? 12.920 -7.710 -14.214 1.00 93.50 104 SER A O 1
ATOM 848 N N . ASP A 1 105 ? 11.163 -6.338 -14.523 1.00 94.50 105 ASP A N 1
ATOM 849 C CA . ASP A 1 105 ? 11.652 -5.766 -15.776 1.00 94.50 105 ASP A CA 1
ATOM 850 C C . ASP A 1 105 ? 12.980 -5.042 -15.540 1.00 94.50 105 ASP A C 1
ATOM 852 O O . ASP A 1 105 ? 13.989 -5.473 -16.087 1.00 94.50 105 ASP A O 1
ATOM 856 N N . ILE A 1 106 ? 13.029 -4.060 -14.631 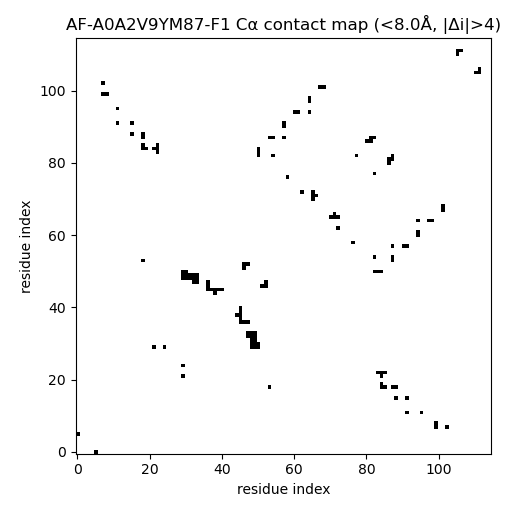1.00 92.94 106 ILE A N 1
ATOM 857 C CA . ILE A 1 106 ? 14.252 -3.306 -14.290 1.00 92.94 106 ILE A CA 1
ATOM 858 C C . ILE A 1 106 ? 15.419 -4.248 -13.974 1.00 92.94 106 ILE A C 1
ATOM 860 O O . ILE A 1 106 ? 16.526 -4.072 -14.491 1.00 92.94 106 ILE A O 1
ATOM 864 N N . ARG A 1 107 ? 15.163 -5.292 -13.176 1.00 91.62 107 ARG A N 1
ATOM 865 C CA . ARG A 1 107 ? 16.151 -6.325 -12.864 1.00 91.62 107 ARG A CA 1
ATOM 866 C C . ARG A 1 107 ? 16.661 -7.039 -14.116 1.00 91.62 107 ARG A C 1
ATOM 868 O O . ARG A 1 107 ? 17.869 -7.203 -14.255 1.00 91.62 107 ARG A O 1
ATOM 875 N N . ASN A 1 108 ? 15.770 -7.487 -14.996 1.00 93.94 108 ASN A N 1
ATOM 876 C CA . ASN A 1 108 ? 16.126 -8.280 -16.177 1.00 93.94 108 ASN A CA 1
ATOM 877 C C . ASN A 1 108 ? 16.979 -7.497 -17.185 1.00 93.94 108 ASN A C 1
ATOM 879 O O . ASN A 1 108 ? 17.811 -8.087 -17.870 1.00 93.94 108 ASN A O 1
ATOM 883 N N . ARG A 1 109 ? 16.793 -6.177 -17.256 1.00 94.88 109 ARG A N 1
ATOM 884 C CA . ARG A 1 109 ? 17.583 -5.257 -18.099 1.00 94.88 109 ARG A CA 1
ATOM 885 C C . ARG A 1 109 ? 18.765 -4.618 -17.366 1.00 94.88 109 ARG A C 1
ATOM 887 O O . ARG A 1 109 ? 19.487 -3.844 -17.982 1.00 94.88 109 ARG A O 1
ATOM 894 N N . SER A 1 110 ? 18.989 -4.949 -16.092 1.00 92.19 110 SER A N 1
ATOM 895 C CA . SER A 1 110 ? 20.037 -4.346 -15.253 1.00 92.19 110 SER A CA 1
ATOM 896 C C . SER A 1 110 ? 19.981 -2.811 -15.228 1.00 92.19 110 SER A C 1
ATOM 898 O O . SER A 1 110 ? 21.009 -2.146 -15.245 1.00 92.19 110 SER A O 1
ATOM 900 N N . ALA A 1 111 ? 18.770 -2.257 -15.189 1.00 90.50 111 ALA A N 1
ATOM 901 C CA . ALA A 1 111 ? 18.484 -0.838 -15.401 1.00 90.50 111 ALA A CA 1
ATOM 902 C C . ALA A 1 111 ? 18.308 -0.039 -14.097 1.00 90.50 111 ALA A C 1
ATOM 904 O O . ALA 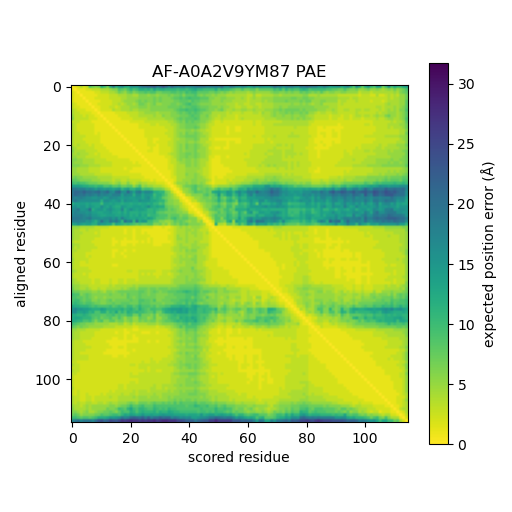A 1 111 ? 17.597 0.960 -14.062 1.00 90.50 111 ALA A O 1
ATOM 905 N N . TRP A 1 112 ? 18.904 -0.497 -12.994 1.00 85.44 112 TRP A N 1
ATOM 906 C CA . TRP A 1 112 ? 18.779 0.179 -11.694 1.00 85.44 112 TRP A CA 1
ATOM 907 C C . TRP A 1 112 ? 19.420 1.570 -11.673 1.00 85.44 112 TRP A C 1
ATOM 909 O O . TRP A 1 112 ? 19.022 2.400 -10.861 1.00 85.44 112 TRP A O 1
ATOM 919 N N . ASP A 1 113 ? 20.379 1.806 -12.571 1.00 89.38 113 ASP A N 1
ATOM 920 C CA . ASP A 1 113 ? 21.129 3.057 -12.697 1.00 89.38 113 ASP A CA 1
ATOM 921 C C . ASP A 1 113 ? 20.591 3.970 -13.819 1.00 89.38 113 ASP A C 1
ATOM 923 O O . ASP A 1 113 ? 21.203 4.997 -14.114 1.00 89.38 113 ASP A O 1
ATOM 927 N N . ASP A 1 114 ? 19.469 3.612 -14.458 1.00 80.69 114 ASP A N 1
ATOM 928 C CA . ASP A 1 114 ? 18.836 4.454 -15.479 1.00 80.69 114 ASP A CA 1
ATOM 929 C C . ASP A 1 114 ? 18.226 5.694 -14.789 1.00 80.69 114 ASP A C 1
ATOM 931 O O . ASP A 1 114 ? 17.187 5.608 -14.132 1.00 80.69 114 ASP A O 1
ATOM 935 N N . THR A 1 115 ? 18.905 6.841 -14.912 1.00 52.72 115 THR A N 1
ATOM 936 C CA . THR A 1 115 ? 18.447 8.169 -14.453 1.00 52.72 115 THR A CA 1
ATOM 937 C C . THR A 1 115 ? 17.695 8.931 -15.528 1.00 52.72 115 THR A C 1
ATOM 939 O O . THR A 1 115 ? 18.235 8.996 -16.659 1.00 52.72 115 THR A O 1
#

Sequence (115 aa):
MDLFDRFAGNDSWHTRHLLEYAATLTEEQLDRPLPTVVELLPWRESNKTLRQLLENIIFTKEVWTAALSGVDMDMNGPSKSQRSPQALLQRLEKTDAELHRILSDIRNRSAWDDT

Foldseek 3Di:
DDPLCCVLCVLLVVLLVLLVVQLPDDPCQQAQFDPDFDPPDPPDDTDGGNLSVSQVSLVVLQVVLCVLVVHDDDPVGDDPVCSRSVSSNVSSVVSSVSSVVSSVVCVVVVPPVPD

Nearest PDB structures (foldseek):
  5ze6-assembly2_D  TM=2.424E-01  e=8.227E+00  Escherichia coli K-12
  7z0l-assembly1_B  TM=2.051E-01  e=6.236E+00  Mus musculus

Mean predicted aligned error: 5.13 Å

Solvent-accessible surface area (backbone atoms only — not comparable to full-atom values): 6842 Å² total; per-residue (Å²): 132,57,72,64,54,50,59,75,43,46,65,57,56,54,53,48,53,53,32,59,58,50,60,75,53,54,71,69,65,33,63,36,72,53,95,77,64,65,77,84,44,100,89,50,86,55,54,51,21,56,45,50,43,54,48,50,58,50,50,52,52,44,52,54,39,28,61,76,68,74,45,92,73,80,82,88,60,78,57,79,83,53,57,40,42,67,42,42,48,57,50,42,56,57,44,48,56,51,41,50,50,52,55,50,48,38,58,78,69,69,44,85,79,73,125